Protein AF-A0A932LJD6-F1 (afdb_monomer_lite)

Sequence (99 aa):
MSTKQAVTMASRALAVYCLLWFLADFTYMPTDLLSFWHYRDAYGAITGTTYLRNYHVLYLAARLLRMVLLFFAMQWLYRSGPAVQRYFLASTEEAPEGE

Foldseek 3Di:
DDPLVVLLVVLLVVLVVLVVVLVVLVVCLVVLVVQLVVLVPVPPPDPVSVVSNVVSVVVNVVSVVSSVVSNVSSVCSNVCSVVVCVVVVVVVVPPPDDD

pLDDT: mean 78.8, std 14.51, range [38.28, 95.06]

Secondary structure (DSSP, 8-state):
--HHHHHHHHHHHHHHHHHHHHHHHHHHHHHHHHHHHHHHT-TTS-HHHHHHHHHHHHHHHHHHHHHHHHHHHHHHHHHHHHHHHHHHHHHHH--PPP-

Radius of gyration: 22.22 Å; chains: 1; bounding box: 45×30×72 Å

Structure (mmCIF, N/CA/C/O backbone):
data_AF-A0A932LJD6-F1
#
_entry.id   AF-A0A932LJD6-F1
#
loop_
_atom_site.group_PDB
_atom_site.id
_atom_site.type_symbol
_atom_site.label_atom_id
_atom_site.label_alt_id
_atom_site.label_comp_id
_atom_site.label_asym_id
_atom_site.label_entity_id
_atom_site.label_seq_id
_atom_site.pdbx_PDB_ins_code
_atom_site.Cartn_x
_atom_site.Cartn_y
_atom_site.Cartn_z
_atom_site.occupancy
_atom_site.B_iso_or_equiv
_atom_site.auth_seq_id
_atom_site.auth_comp_id
_atom_site.auth_asym_id
_atom_site.auth_atom_id
_atom_site.pdbx_PDB_model_num
ATOM 1 N N . MET A 1 1 ? -26.201 3.345 23.227 1.00 54.69 1 MET A N 1
ATOM 2 C CA . MET A 1 1 ? -24.950 2.714 22.747 1.00 54.69 1 MET A CA 1
ATOM 3 C C . MET A 1 1 ? -23.799 3.346 23.514 1.00 54.69 1 MET A C 1
ATOM 5 O O . MET A 1 1 ? -23.766 4.567 23.592 1.00 54.69 1 MET A O 1
ATOM 9 N N . SER A 1 2 ? -22.924 2.566 24.152 1.00 79.44 2 SER A N 1
ATOM 10 C CA . SER A 1 2 ? -21.799 3.148 24.905 1.00 79.44 2 SER A CA 1
ATOM 11 C C . SER A 1 2 ? -20.747 3.685 23.927 1.00 79.44 2 SER A C 1
ATOM 13 O O . SER A 1 2 ? -20.441 3.014 22.940 1.00 79.44 2 SER A O 1
ATOM 15 N N . THR A 1 3 ? -20.164 4.857 24.197 1.00 75.88 3 THR A N 1
ATOM 16 C CA . THR A 1 3 ? -19.051 5.452 23.420 1.00 75.88 3 THR A CA 1
ATOM 17 C C . THR A 1 3 ? -17.929 4.443 23.151 1.00 75.88 3 THR A C 1
ATOM 19 O O . THR A 1 3 ? -17.386 4.380 22.051 1.00 75.88 3 THR A O 1
ATOM 22 N N . LYS A 1 4 ? -17.679 3.544 24.108 1.00 69.25 4 LYS A N 1
ATOM 23 C CA . LYS A 1 4 ? -16.744 2.408 24.017 1.00 69.25 4 LYS A CA 1
ATOM 24 C C . LYS A 1 4 ? -17.029 1.469 22.840 1.00 69.25 4 LYS A C 1
ATOM 26 O O . LYS A 1 4 ? -16.116 1.041 22.131 1.00 69.25 4 LYS A O 1
ATOM 31 N N . GLN A 1 5 ? -18.300 1.128 22.634 1.00 77.56 5 GLN A N 1
ATOM 32 C CA . GLN A 1 5 ? -18.727 0.237 21.554 1.00 77.56 5 GLN A CA 1
ATOM 33 C C . GLN A 1 5 ? -18.622 0.940 20.200 1.00 77.56 5 GLN A C 1
ATOM 35 O O . GLN A 1 5 ? -18.182 0.323 19.231 1.00 77.56 5 GLN A O 1
ATOM 40 N N . ALA A 1 6 ? -18.948 2.236 20.153 1.00 81.62 6 ALA A N 1
ATOM 41 C CA . ALA A 1 6 ? -18.829 3.047 18.946 1.00 81.62 6 ALA A CA 1
ATOM 42 C C . ALA A 1 6 ? -17.368 3.168 18.477 1.00 81.62 6 ALA A C 1
ATOM 44 O O . ALA A 1 6 ? -17.081 2.888 17.316 1.00 81.62 6 ALA A O 1
ATOM 45 N N . VAL A 1 7 ? -16.430 3.477 19.383 1.00 80.62 7 VAL A N 1
ATOM 46 C CA . VAL A 1 7 ? -14.987 3.562 19.068 1.00 80.62 7 VAL A CA 1
ATOM 47 C C . VAL A 1 7 ? -14.442 2.219 18.576 1.00 80.62 7 VAL A C 1
ATOM 49 O O . VAL A 1 7 ? -13.709 2.160 17.590 1.00 80.62 7 VAL A O 1
ATOM 52 N N . THR A 1 8 ? -14.847 1.118 19.212 1.00 79.75 8 THR A N 1
ATOM 53 C CA . THR A 1 8 ? -14.413 -0.226 18.804 1.00 79.75 8 THR A CA 1
ATOM 54 C C . THR A 1 8 ? -14.946 -0.603 17.420 1.00 79.75 8 THR A C 1
ATOM 56 O O . THR A 1 8 ? -14.203 -1.153 16.603 1.00 79.75 8 THR A O 1
ATOM 59 N N . MET A 1 9 ? -16.216 -0.296 17.127 1.00 84.50 9 MET A N 1
ATOM 60 C CA . MET A 1 9 ? -16.791 -0.502 15.793 1.00 84.50 9 MET A CA 1
ATOM 61 C C . MET A 1 9 ? -16.095 0.360 14.743 1.00 84.50 9 MET A C 1
ATOM 63 O O . MET A 1 9 ? -15.753 -0.163 13.686 1.00 84.50 9 MET A O 1
ATOM 67 N N . ALA A 1 10 ? -15.826 1.633 15.041 1.00 85.12 10 ALA A N 1
ATOM 68 C CA . ALA A 1 10 ? -15.128 2.534 14.129 1.00 85.12 10 ALA A CA 1
ATOM 69 C C . ALA A 1 10 ? -13.708 2.035 13.807 1.00 85.12 10 ALA A C 1
ATOM 71 O O . ALA A 1 10 ? -13.353 1.930 12.636 1.00 85.12 10 ALA A O 1
ATOM 72 N N . SER A 1 11 ? -12.926 1.632 14.817 1.00 83.81 11 SER A N 1
ATOM 73 C CA . SER A 1 11 ? -11.574 1.077 14.620 1.00 83.81 11 SER A CA 1
ATOM 74 C C . SER A 1 11 ? -11.588 -0.177 13.745 1.00 83.81 11 SER A C 1
ATOM 76 O O . SER A 1 11 ? -10.778 -0.317 12.830 1.00 83.81 11 SER A O 1
ATOM 78 N N . ARG A 1 12 ? -12.544 -1.086 13.979 1.00 86.06 12 ARG A N 1
ATOM 79 C CA . ARG A 1 12 ? -12.695 -2.308 13.174 1.00 86.06 12 ARG A CA 1
ATOM 80 C C . ARG A 1 12 ? -13.146 -2.012 11.746 1.00 86.06 12 ARG A C 1
ATOM 82 O O . ARG A 1 12 ? -12.621 -2.622 10.821 1.00 86.06 12 ARG A O 1
ATOM 89 N N . ALA A 1 13 ? -14.069 -1.073 11.555 1.00 89.00 13 ALA A N 1
ATOM 90 C CA . ALA A 1 13 ? -14.493 -0.642 10.226 1.00 89.00 13 ALA A CA 1
ATOM 91 C C . ALA A 1 13 ? -13.320 -0.037 9.440 1.00 89.00 13 ALA A C 1
ATOM 93 O O . ALA A 1 13 ? -13.136 -0.354 8.267 1.00 89.00 13 ALA A O 1
ATOM 94 N N . LEU A 1 14 ? -12.477 0.758 10.102 1.00 88.31 14 LEU A N 1
ATOM 95 C CA . LEU A 1 14 ? -11.290 1.353 9.491 1.00 88.31 14 LEU A CA 1
ATOM 96 C C . LEU A 1 14 ? -10.224 0.293 9.166 1.00 88.31 14 LEU A C 1
ATOM 98 O O . LEU A 1 14 ? -9.608 0.352 8.107 1.00 88.31 14 LEU A O 1
ATOM 102 N N . ALA A 1 15 ? -10.076 -0.740 10.004 1.00 88.56 15 ALA A N 1
ATOM 103 C CA . ALA A 1 15 ? -9.228 -1.893 9.694 1.00 88.56 15 ALA A CA 1
ATOM 104 C C . ALA A 1 15 ? -9.705 -2.640 8.434 1.00 88.56 15 ALA A C 1
ATOM 106 O O . ALA A 1 15 ? -8.892 -2.970 7.570 1.00 88.56 15 ALA A O 1
ATOM 107 N N . VAL A 1 16 ? -11.017 -2.869 8.297 1.00 90.69 16 VAL A N 1
ATOM 108 C CA . VAL A 1 16 ? -11.613 -3.476 7.092 1.00 90.69 16 VAL A CA 1
ATOM 109 C C . VAL A 1 16 ? -11.413 -2.577 5.873 1.00 90.69 16 VAL A C 1
ATOM 111 O O . VAL A 1 16 ? -11.061 -3.067 4.807 1.00 90.69 16 VAL A O 1
ATOM 114 N N . TYR A 1 17 ? -11.568 -1.263 6.025 1.00 90.88 17 TYR A N 1
ATOM 115 C CA . TYR A 1 17 ? -11.305 -0.303 4.956 1.00 90.88 17 TYR A CA 1
ATOM 116 C C . TYR A 1 17 ? -9.849 -0.369 4.466 1.00 90.88 17 TYR A C 1
ATOM 118 O O . TYR A 1 17 ? -9.611 -0.456 3.262 1.00 90.88 17 TYR A O 1
ATOM 126 N N . CYS A 1 18 ? -8.872 -0.413 5.379 1.00 91.06 18 CYS A N 1
ATOM 127 C CA . CYS A 1 18 ? -7.462 -0.610 5.025 1.00 91.06 18 CYS A CA 1
ATOM 128 C C . CYS A 1 18 ? -7.226 -1.947 4.308 1.00 91.06 18 CYS A C 1
ATOM 130 O O . CYS A 1 18 ? -6.475 -1.989 3.335 1.00 91.06 18 CYS A O 1
ATOM 132 N N . LEU A 1 19 ? -7.887 -3.022 4.750 1.00 90.81 19 LEU A N 1
ATOM 133 C CA . LEU A 1 19 ? -7.806 -4.334 4.106 1.00 90.81 19 LEU A CA 1
ATOM 134 C C . LEU A 1 19 ? -8.362 -4.302 2.674 1.00 90.81 19 LEU A C 1
ATOM 136 O O . LEU A 1 19 ? -7.731 -4.837 1.768 1.00 90.81 19 LEU A O 1
ATOM 140 N N . LEU A 1 20 ? -9.505 -3.651 2.448 1.00 94.00 20 LEU A N 1
ATOM 141 C CA . LEU A 1 20 ? -10.087 -3.512 1.109 1.00 94.00 20 LEU A CA 1
ATOM 142 C C . LEU A 1 20 ? -9.161 -2.739 0.166 1.00 94.00 20 LEU A C 1
ATOM 144 O O . LEU A 1 20 ? -8.975 -3.153 -0.975 1.00 94.00 20 LEU A O 1
ATOM 148 N N . TRP A 1 21 ? -8.533 -1.664 0.648 1.00 92.94 21 TRP A N 1
ATOM 149 C CA . TRP A 1 21 ? -7.529 -0.935 -0.130 1.00 92.94 21 TRP A CA 1
ATOM 150 C C . TRP A 1 21 ? -6.292 -1.773 -0.433 1.00 92.94 21 TRP A C 1
ATOM 152 O O . TRP A 1 21 ? -5.802 -1.731 -1.556 1.00 92.94 21 TRP A O 1
ATOM 162 N N . PHE A 1 22 ? -5.819 -2.569 0.529 1.00 92.81 22 PHE A N 1
ATOM 163 C CA . PHE A 1 22 ? -4.721 -3.504 0.296 1.00 92.81 22 PHE A CA 1
ATOM 164 C C . PHE A 1 22 ? -5.079 -4.533 -0.784 1.00 92.81 22 PHE A C 1
ATOM 166 O O . PHE A 1 22 ? -4.275 -4.775 -1.680 1.00 92.81 22 PHE A O 1
ATOM 173 N N . LEU A 1 23 ? -6.286 -5.113 -0.734 1.00 92.00 23 LEU A N 1
ATOM 174 C CA . LEU A 1 23 ? -6.754 -6.048 -1.762 1.00 92.00 23 LEU A CA 1
ATOM 175 C C . LEU A 1 23 ? -6.865 -5.371 -3.130 1.00 92.00 23 LEU A C 1
ATOM 177 O O . LEU A 1 23 ? -6.478 -5.971 -4.126 1.00 92.00 23 LEU A O 1
ATOM 181 N N . ALA A 1 24 ? -7.359 -4.133 -3.185 1.00 92.44 24 ALA A N 1
ATOM 182 C CA . ALA A 1 24 ? -7.419 -3.369 -4.426 1.00 92.44 24 ALA A CA 1
ATOM 183 C C . ALA A 1 24 ? -6.015 -3.115 -4.999 1.00 92.44 24 ALA A C 1
ATOM 185 O O . ALA A 1 24 ? -5.787 -3.337 -6.180 1.00 92.44 24 ALA A O 1
ATOM 186 N N . ASP A 1 25 ? -5.047 -2.716 -4.173 1.00 91.19 25 ASP A N 1
ATOM 187 C CA . ASP A 1 25 ? -3.660 -2.545 -4.623 1.00 91.19 25 ASP A CA 1
ATOM 188 C C . ASP A 1 25 ? -3.046 -3.887 -5.080 1.00 91.19 25 ASP A C 1
ATOM 190 O O . ASP A 1 25 ? -2.309 -3.930 -6.068 1.00 91.19 25 ASP A O 1
ATOM 194 N N . PHE A 1 26 ? -3.406 -4.999 -4.428 1.00 90.50 26 PHE A N 1
ATOM 195 C CA . PHE A 1 26 ? -2.967 -6.345 -4.804 1.00 90.50 26 PHE A CA 1
ATOM 196 C C . PHE A 1 26 ? -3.511 -6.789 -6.171 1.00 90.50 26 PHE A C 1
ATOM 198 O O . PHE A 1 26 ? -2.770 -7.389 -6.949 1.00 90.50 26 PHE A O 1
ATOM 205 N N . THR A 1 27 ? -4.766 -6.479 -6.517 1.00 92.81 27 THR A N 1
ATOM 206 C CA . THR A 1 27 ? -5.340 -6.872 -7.820 1.00 92.81 27 THR A CA 1
ATOM 207 C C . THR A 1 27 ? -4.711 -6.139 -8.999 1.00 92.81 27 THR A C 1
ATOM 209 O O . THR A 1 27 ? -4.698 -6.679 -10.104 1.00 92.81 27 THR A O 1
ATOM 212 N N . TYR A 1 28 ? -4.147 -4.948 -8.787 1.00 89.06 28 TYR A N 1
ATOM 213 C CA . TYR A 1 28 ? -3.410 -4.228 -9.826 1.00 89.06 28 TYR A CA 1
ATOM 214 C C . TYR A 1 28 ? -1.929 -4.638 -9.929 1.00 89.06 28 TYR A C 1
ATOM 216 O O . TYR A 1 28 ? -1.270 -4.306 -10.918 1.00 89.06 28 TYR A O 1
ATOM 224 N N . MET A 1 29 ? -1.400 -5.386 -8.954 1.00 88.44 29 MET A N 1
ATOM 225 C CA . MET A 1 29 ? -0.002 -5.835 -8.929 1.00 88.44 29 MET A CA 1
ATOM 226 C C . MET A 1 29 ? 0.428 -6.620 -10.187 1.00 88.44 29 MET A C 1
ATOM 228 O O . MET A 1 29 ? 1.525 -6.356 -10.683 1.00 88.44 29 MET A O 1
ATOM 232 N N . PRO A 1 30 ? -0.385 -7.535 -10.762 1.00 89.94 30 PRO A N 1
ATOM 233 C CA . PRO A 1 30 ? -0.004 -8.250 -11.981 1.00 89.94 30 PRO A CA 1
ATOM 234 C C . PRO A 1 30 ? 0.255 -7.312 -13.167 1.00 89.94 30 PRO A C 1
ATOM 236 O O . PRO A 1 30 ? 1.225 -7.500 -13.901 1.00 89.94 30 PRO A O 1
ATOM 239 N N . THR A 1 31 ? -0.570 -6.275 -13.329 1.00 89.31 31 THR A N 1
ATOM 240 C CA . THR A 1 31 ? -0.436 -5.287 -14.409 1.00 89.31 31 THR A CA 1
ATOM 241 C C . THR A 1 31 ? 0.839 -4.460 -14.258 1.00 89.31 31 THR A C 1
ATOM 243 O O . THR A 1 31 ? 1.539 -4.208 -15.242 1.00 89.31 31 THR A O 1
ATOM 246 N N . ASP A 1 32 ? 1.186 -4.079 -13.029 1.00 87.94 32 ASP A N 1
ATOM 247 C CA . ASP A 1 32 ? 2.421 -3.340 -12.758 1.00 87.94 32 ASP A CA 1
ATOM 248 C C . ASP A 1 32 ? 3.662 -4.194 -12.996 1.00 87.94 32 ASP A C 1
ATOM 250 O O . ASP A 1 32 ? 4.634 -3.717 -13.579 1.00 87.94 32 ASP A O 1
ATOM 254 N N . LEU A 1 33 ? 3.630 -5.459 -12.564 1.00 89.25 33 LEU A N 1
ATOM 255 C CA . LEU A 1 33 ? 4.723 -6.406 -12.774 1.00 89.25 33 LEU A CA 1
ATOM 256 C C . LEU A 1 33 ? 4.950 -6.659 -14.262 1.00 89.25 33 LEU A C 1
ATOM 258 O O . LEU A 1 33 ? 6.095 -6.645 -14.711 1.00 89.25 33 LEU A O 1
ATOM 262 N N . LEU A 1 34 ? 3.872 -6.831 -15.032 1.00 88.81 34 LEU A N 1
ATOM 263 C CA . LEU A 1 34 ? 3.947 -6.971 -16.484 1.00 88.81 34 LEU A CA 1
ATOM 264 C C . LEU A 1 34 ? 4.544 -5.718 -17.133 1.00 88.81 34 LEU A C 1
ATOM 266 O O . LEU A 1 34 ? 5.425 -5.831 -17.981 1.00 88.81 34 LEU A O 1
ATOM 270 N N . SER A 1 35 ? 4.106 -4.531 -16.707 1.00 85.75 35 SER A N 1
ATOM 271 C CA . SER A 1 35 ? 4.620 -3.255 -17.221 1.00 85.75 35 SER A CA 1
ATOM 272 C C . SER A 1 35 ? 6.105 -3.088 -16.900 1.00 85.75 35 SER A C 1
ATOM 274 O O . SER A 1 35 ? 6.906 -2.787 -17.780 1.00 85.75 35 SER A O 1
ATOM 276 N N . PHE A 1 36 ? 6.509 -3.353 -15.657 1.00 84.50 36 PHE A N 1
ATOM 277 C CA . PHE A 1 36 ? 7.912 -3.327 -15.255 1.00 84.50 36 PHE A CA 1
ATOM 278 C C . PHE A 1 36 ? 8.755 -4.325 -16.058 1.00 84.50 36 PHE A C 1
ATOM 280 O O . PHE A 1 36 ? 9.818 -3.955 -16.553 1.00 84.50 36 PHE A O 1
ATOM 287 N N . TRP A 1 37 ? 8.272 -5.559 -16.236 1.00 86.19 37 TRP A N 1
ATOM 288 C CA . TRP A 1 37 ? 8.953 -6.577 -17.036 1.00 86.19 37 TRP A CA 1
ATOM 289 C C . TRP A 1 37 ? 9.118 -6.135 -18.491 1.00 86.19 37 TRP A C 1
ATOM 291 O O . TRP A 1 37 ? 10.207 -6.255 -19.045 1.00 86.19 37 TRP A O 1
ATOM 301 N N . HIS A 1 38 ? 8.072 -5.557 -19.087 1.00 84.44 38 HIS A N 1
ATOM 302 C CA . HIS A 1 38 ? 8.090 -5.066 -20.465 1.00 84.44 38 HIS A CA 1
ATOM 303 C C . HIS A 1 38 ? 9.179 -4.009 -20.701 1.00 84.44 38 HIS A C 1
ATOM 305 O O . HIS A 1 38 ? 9.861 -4.040 -21.721 1.00 84.44 38 HIS A O 1
ATOM 311 N N . TYR A 1 39 ? 9.391 -3.104 -19.741 1.00 81.56 39 TYR A N 1
ATOM 312 C CA . TYR A 1 39 ? 10.408 -2.053 -19.842 1.00 81.56 39 TYR A CA 1
ATOM 313 C C . TYR A 1 39 ? 11.772 -2.433 -19.244 1.00 81.56 39 TYR A C 1
ATOM 315 O O . TYR A 1 39 ? 12.708 -1.630 -19.314 1.00 81.56 39 TYR A O 1
ATOM 323 N N . ARG A 1 40 ? 11.920 -3.633 -18.663 1.00 78.38 40 ARG A N 1
ATOM 324 C CA . ARG A 1 40 ? 13.154 -4.064 -17.987 1.00 78.38 40 ARG A CA 1
ATOM 325 C C . ARG A 1 40 ? 14.332 -4.145 -18.946 1.00 78.38 40 ARG A C 1
ATOM 327 O O . ARG A 1 40 ? 15.399 -3.627 -18.635 1.00 78.38 40 ARG A O 1
ATOM 334 N N . ASP A 1 41 ? 14.121 -4.750 -20.109 1.00 75.75 41 ASP A N 1
ATOM 335 C CA . ASP A 1 41 ? 15.189 -5.033 -21.071 1.00 75.75 41 ASP A CA 1
ATOM 336 C C . ASP A 1 41 ? 15.408 -3.878 -22.068 1.00 75.75 41 ASP A C 1
ATOM 338 O O . ASP A 1 41 ? 16.261 -3.956 -22.947 1.00 75.75 41 ASP A O 1
ATOM 342 N N . ALA A 1 42 ? 14.708 -2.749 -21.897 1.00 68.94 42 ALA A N 1
ATOM 343 C CA . ALA A 1 42 ? 14.842 -1.557 -22.739 1.00 68.94 42 ALA A CA 1
ATOM 344 C C . ALA A 1 42 ? 16.129 -0.737 -22.470 1.00 68.94 42 ALA A C 1
ATOM 346 O O . ALA A 1 42 ? 16.166 0.475 -22.708 1.00 68.94 42 ALA A O 1
ATOM 347 N N . TYR A 1 43 ? 17.188 -1.369 -21.951 1.00 59.72 43 TYR A N 1
ATOM 348 C CA . TYR A 1 43 ? 18.474 -0.731 -21.663 1.00 59.72 43 TYR A CA 1
ATOM 349 C C . TYR A 1 43 ? 19.116 -0.189 -22.949 1.00 59.72 43 TYR A C 1
ATOM 351 O O . TYR A 1 43 ? 19.420 -0.936 -23.870 1.00 59.72 43 TYR A O 1
ATOM 359 N N . GLY A 1 44 ? 19.337 1.128 -23.002 1.00 59.72 44 GLY A N 1
ATOM 360 C CA . GLY A 1 44 ? 20.042 1.789 -24.107 1.00 59.72 44 GLY A CA 1
ATOM 361 C C . GLY A 1 44 ? 19.171 2.195 -25.299 1.00 59.72 44 GLY A C 1
ATOM 362 O O . GLY A 1 44 ? 19.653 2.907 -26.176 1.00 59.72 44 GLY A O 1
ATOM 363 N N . ALA A 1 45 ? 17.888 1.825 -25.324 1.00 60.66 45 ALA A N 1
ATOM 364 C CA . ALA A 1 45 ? 16.944 2.430 -26.256 1.00 60.66 45 ALA A CA 1
ATOM 365 C C . ALA A 1 45 ? 16.622 3.866 -25.794 1.00 60.66 45 ALA A C 1
ATOM 367 O O . ALA A 1 45 ? 16.569 4.128 -24.596 1.00 60.66 45 ALA A O 1
ATOM 368 N N . ILE A 1 46 ? 16.501 4.785 -26.757 1.00 67.50 46 ILE A N 1
ATOM 369 C CA . ILE A 1 46 ? 15.899 6.136 -26.732 1.00 67.50 46 ILE A CA 1
ATOM 370 C C . ILE A 1 46 ? 15.481 6.655 -25.336 1.00 67.50 46 ILE A C 1
ATOM 372 O O . ILE A 1 46 ? 14.671 6.034 -24.662 1.00 67.50 46 ILE A O 1
ATOM 376 N N . THR A 1 47 ? 15.903 7.866 -24.947 1.00 71.94 47 THR A N 1
ATOM 377 C CA . THR A 1 47 ? 15.650 8.533 -23.642 1.00 71.94 47 THR A CA 1
ATOM 378 C C . THR A 1 47 ? 14.251 8.309 -23.028 1.00 71.94 47 THR A C 1
ATOM 380 O O . THR A 1 47 ? 14.127 8.169 -21.810 1.00 71.94 47 THR A O 1
ATOM 383 N N . GLY A 1 48 ? 13.197 8.215 -23.850 1.00 69.31 48 GLY A N 1
ATOM 384 C CA . GLY A 1 48 ? 11.828 7.909 -23.417 1.00 69.31 48 GLY A CA 1
ATOM 385 C C . GLY A 1 48 ? 11.623 6.524 -22.780 1.00 69.31 48 GLY A C 1
ATOM 386 O O . GLY A 1 48 ? 10.883 6.415 -21.804 1.00 69.31 48 GLY A O 1
ATOM 387 N N . THR A 1 49 ? 12.294 5.467 -23.247 1.00 73.31 49 THR A N 1
ATOM 388 C CA . THR A 1 49 ? 12.156 4.116 -22.661 1.00 73.31 49 THR A CA 1
ATOM 389 C C . THR A 1 49 ? 12.853 4.021 -21.304 1.00 73.31 49 THR A C 1
ATOM 391 O O . THR A 1 49 ? 12.354 3.367 -20.388 1.00 73.31 49 THR A O 1
ATOM 394 N N . THR A 1 50 ? 13.967 4.742 -21.132 1.00 78.75 50 THR A N 1
ATOM 395 C CA . THR A 1 50 ? 14.668 4.853 -19.845 1.00 78.75 50 THR A CA 1
ATOM 396 C C . THR A 1 50 ? 13.811 5.581 -18.806 1.00 78.75 50 THR A C 1
ATOM 398 O O . THR A 1 50 ? 13.758 5.155 -17.650 1.00 78.75 50 THR A O 1
ATOM 401 N N . TYR A 1 51 ? 13.096 6.638 -19.213 1.00 83.50 51 TYR A N 1
ATOM 402 C CA . TYR A 1 51 ? 12.126 7.324 -18.356 1.00 83.50 51 TYR A CA 1
ATOM 403 C C . TYR A 1 51 ? 10.976 6.397 -17.937 1.00 83.50 51 TYR A C 1
ATOM 405 O O . TYR A 1 51 ? 10.715 6.265 -16.742 1.00 83.50 51 TYR A O 1
ATOM 413 N N . LEU A 1 52 ? 10.340 5.706 -18.891 1.00 84.19 52 LEU A N 1
ATOM 414 C CA . LEU A 1 52 ? 9.237 4.771 -18.624 1.00 84.19 52 LEU A CA 1
ATOM 415 C C . LEU A 1 52 ? 9.648 3.651 -17.664 1.00 84.19 52 LEU A C 1
ATOM 417 O O . LEU A 1 52 ? 8.928 3.354 -16.712 1.00 84.19 52 LEU A O 1
ATOM 421 N N . ARG A 1 53 ? 10.843 3.078 -17.845 1.00 83.88 53 ARG A N 1
ATOM 422 C CA . ARG A 1 53 ? 11.388 2.077 -16.920 1.00 83.88 53 ARG A CA 1
ATOM 423 C C . ARG A 1 53 ? 11.492 2.625 -15.497 1.00 83.88 53 ARG A C 1
ATOM 425 O O . ARG A 1 53 ? 10.989 2.004 -14.565 1.00 83.88 53 ARG A O 1
ATOM 432 N N . ASN A 1 54 ? 12.131 3.783 -15.321 1.00 86.62 54 ASN A N 1
ATOM 433 C CA . ASN A 1 54 ? 12.303 4.392 -13.999 1.00 86.62 54 ASN A CA 1
ATOM 434 C C . ASN A 1 54 ? 10.953 4.762 -13.363 1.00 86.62 54 ASN A C 1
ATOM 436 O O . ASN A 1 54 ? 10.774 4.573 -12.161 1.00 86.62 54 ASN A O 1
ATOM 440 N N . TYR A 1 55 ? 9.996 5.231 -14.168 1.00 89.44 55 TYR A N 1
ATOM 441 C CA . TYR A 1 55 ? 8.626 5.488 -13.734 1.00 89.44 55 TYR A CA 1
ATOM 442 C C . TYR A 1 55 ? 7.962 4.219 -13.187 1.00 89.44 55 TYR A C 1
ATOM 444 O O . TYR A 1 55 ? 7.475 4.234 -12.059 1.00 89.44 55 TYR A O 1
ATOM 452 N N . HIS A 1 56 ? 7.999 3.104 -13.924 1.00 89.25 56 HIS A N 1
ATOM 453 C CA . HIS A 1 56 ? 7.391 1.846 -13.476 1.00 89.25 56 HIS A CA 1
ATOM 454 C C . HIS A 1 56 ? 8.090 1.245 -12.250 1.00 89.25 56 HIS A C 1
ATOM 456 O O . HIS A 1 56 ? 7.414 0.698 -11.383 1.00 89.25 56 HIS A O 1
ATOM 462 N N . VAL A 1 57 ? 9.414 1.399 -12.125 1.00 88.44 57 VAL A N 1
ATOM 463 C CA . VAL A 1 57 ? 10.153 1.019 -10.906 1.00 88.44 57 VAL A CA 1
ATOM 464 C C . VAL A 1 57 ? 9.664 1.814 -9.702 1.00 88.44 57 VAL A C 1
ATOM 466 O O . VAL A 1 57 ? 9.334 1.228 -8.671 1.00 88.44 57 VAL A O 1
ATOM 469 N N . LEU A 1 58 ? 9.605 3.143 -9.823 1.00 92.25 58 LEU A N 1
ATOM 470 C CA . LEU A 1 58 ? 9.178 4.010 -8.728 1.00 92.25 58 LEU A CA 1
ATOM 471 C C . LEU A 1 58 ? 7.713 3.757 -8.364 1.00 92.25 58 LEU A C 1
ATOM 473 O O . LEU A 1 58 ? 7.374 3.705 -7.184 1.00 92.25 58 LEU A O 1
ATOM 477 N N . TYR A 1 59 ? 6.862 3.551 -9.368 1.00 91.38 59 TYR A N 1
ATOM 478 C CA . TYR A 1 59 ? 5.451 3.233 -9.188 1.00 91.38 59 TYR A CA 1
ATOM 479 C C . TYR A 1 59 ? 5.259 1.916 -8.428 1.00 91.38 59 TYR A C 1
ATOM 481 O O . TYR A 1 59 ? 4.550 1.885 -7.421 1.00 91.38 59 TYR A O 1
ATOM 489 N N . LEU A 1 60 ? 5.950 0.852 -8.852 1.00 90.69 60 LEU A N 1
ATOM 490 C CA . LEU A 1 60 ? 5.899 -0.454 -8.198 1.00 90.69 60 LEU A CA 1
ATOM 491 C C . LEU A 1 60 ? 6.422 -0.372 -6.756 1.00 90.69 60 LEU A C 1
ATOM 493 O O . LEU A 1 60 ? 5.788 -0.892 -5.839 1.00 90.69 60 LEU A O 1
ATOM 497 N N . ALA A 1 61 ? 7.536 0.332 -6.531 1.00 91.88 61 ALA A N 1
ATOM 498 C CA . ALA A 1 61 ? 8.098 0.531 -5.197 1.00 91.88 61 ALA A CA 1
ATOM 499 C C . ALA A 1 61 ? 7.143 1.305 -4.273 1.00 91.88 61 ALA A C 1
ATOM 501 O O . ALA A 1 61 ? 6.912 0.895 -3.134 1.00 91.88 61 ALA A O 1
ATOM 502 N N . ALA A 1 62 ? 6.544 2.394 -4.763 1.00 93.12 62 ALA A N 1
ATOM 503 C CA . ALA A 1 62 ? 5.579 3.185 -4.006 1.00 93.12 62 ALA A CA 1
ATOM 504 C C . ALA A 1 62 ? 4.312 2.382 -3.676 1.00 93.12 62 ALA A C 1
ATOM 506 O O . ALA A 1 62 ? 3.804 2.470 -2.555 1.00 93.12 62 ALA A O 1
ATOM 507 N N . ARG A 1 63 ? 3.819 1.561 -4.612 1.00 92.38 63 ARG A N 1
ATOM 508 C CA . ARG A 1 63 ? 2.667 0.685 -4.369 1.00 92.38 63 ARG A CA 1
ATOM 509 C C . ARG A 1 63 ? 2.979 -0.388 -3.330 1.00 92.38 63 ARG A C 1
ATOM 511 O O . ARG A 1 63 ? 2.193 -0.560 -2.403 1.00 92.38 63 ARG A O 1
ATOM 518 N N . LEU A 1 64 ? 4.131 -1.051 -3.422 1.00 92.62 64 LEU A N 1
ATOM 519 C CA . LEU A 1 64 ? 4.573 -2.019 -2.412 1.00 92.62 64 LEU A CA 1
ATOM 520 C C . LEU A 1 64 ? 4.671 -1.379 -1.023 1.00 92.62 64 LEU A C 1
ATOM 522 O O . LEU A 1 64 ? 4.159 -1.933 -0.052 1.00 92.62 64 LEU A O 1
ATOM 526 N N . LEU A 1 65 ? 5.263 -0.184 -0.930 1.00 95.06 65 LEU A N 1
ATOM 527 C CA . LEU A 1 65 ? 5.335 0.566 0.323 1.00 95.06 65 LEU A CA 1
ATOM 528 C C . LEU A 1 65 ? 3.936 0.866 0.877 1.00 95.06 65 LEU A C 1
ATOM 530 O O . LEU A 1 65 ? 3.674 0.621 2.053 1.00 95.06 65 LEU A O 1
ATOM 534 N N . ARG A 1 66 ? 3.016 1.345 0.033 1.00 92.94 66 ARG A N 1
ATOM 535 C CA . ARG A 1 66 ? 1.622 1.606 0.417 1.00 92.94 66 ARG A CA 1
ATOM 536 C C . ARG A 1 66 ? 0.927 0.345 0.931 1.00 92.94 66 ARG A C 1
ATOM 538 O O . ARG A 1 66 ? 0.273 0.409 1.967 1.00 92.94 66 ARG A O 1
ATOM 545 N N . MET A 1 67 ? 1.096 -0.794 0.264 1.00 92.94 67 MET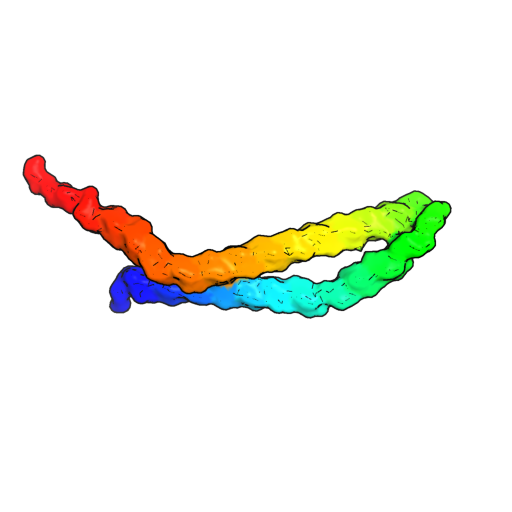 A N 1
ATOM 546 C CA . MET A 1 67 ? 0.528 -2.075 0.699 1.00 92.94 67 MET A CA 1
ATOM 547 C C . MET A 1 67 ? 1.058 -2.495 2.072 1.00 92.94 67 MET A C 1
ATOM 549 O O . MET A 1 67 ? 0.279 -2.891 2.938 1.00 92.94 67 MET A O 1
ATOM 553 N N . VAL A 1 68 ? 2.364 -2.352 2.307 1.00 94.12 68 VAL A N 1
ATOM 554 C CA . VAL A 1 68 ? 2.978 -2.620 3.614 1.00 94.12 68 VAL A CA 1
ATOM 555 C C . VAL A 1 68 ? 2.381 -1.706 4.687 1.00 94.12 68 VAL A C 1
ATOM 557 O O . VAL A 1 68 ? 1.948 -2.191 5.732 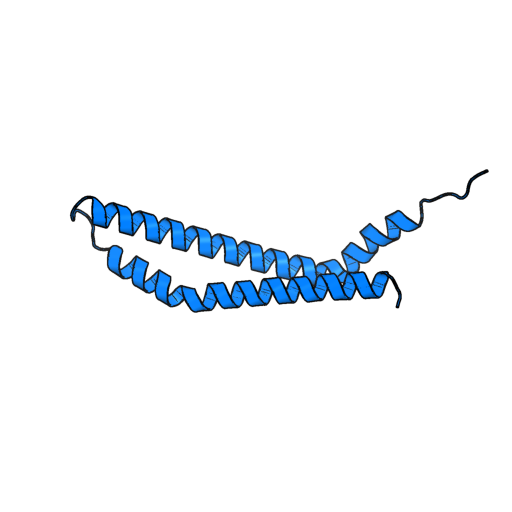1.00 94.12 68 VAL A O 1
ATOM 560 N N . LEU A 1 69 ? 2.277 -0.401 4.421 1.00 93.69 69 LEU A N 1
ATOM 561 C CA . LEU A 1 69 ? 1.684 0.565 5.351 1.00 93.69 69 LEU A CA 1
ATOM 562 C C . LEU A 1 69 ? 0.213 0.255 5.655 1.00 93.69 69 LEU A C 1
ATOM 564 O O . LEU A 1 69 ? -0.187 0.299 6.815 1.00 93.69 69 LEU A O 1
ATOM 568 N N . LEU A 1 70 ? -0.584 -0.103 4.644 1.00 91.75 70 LEU A N 1
ATOM 569 C CA . LEU A 1 70 ? -1.986 -0.494 4.816 1.00 91.75 70 LEU A CA 1
ATOM 570 C C . LEU A 1 70 ? -2.125 -1.771 5.646 1.00 91.75 70 LEU A C 1
ATOM 572 O O . LEU A 1 70 ? -3.003 -1.846 6.505 1.00 91.75 70 LEU A O 1
ATOM 576 N N . PHE A 1 71 ? -1.248 -2.753 5.435 1.00 89.94 71 PHE A N 1
ATOM 577 C CA . PHE A 1 71 ? -1.229 -3.980 6.224 1.00 89.94 71 PHE A CA 1
ATOM 578 C C . PHE A 1 71 ? -0.881 -3.704 7.693 1.00 89.94 71 PHE A C 1
ATOM 580 O O . PHE A 1 71 ? -1.573 -4.182 8.594 1.00 89.94 71 PHE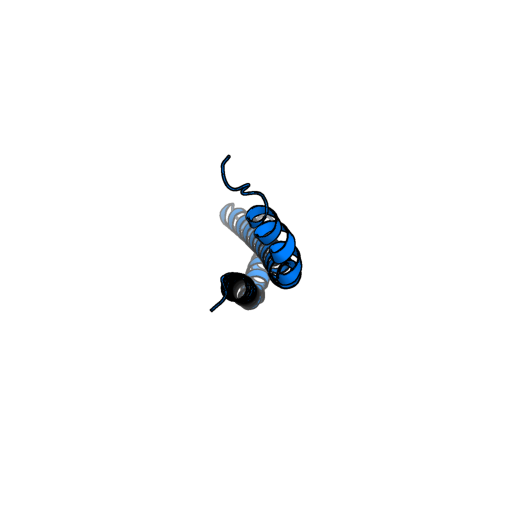 A O 1
ATOM 587 N N . PHE A 1 72 ? 0.139 -2.880 7.952 1.00 90.50 72 PHE A N 1
ATOM 588 C CA . PHE A 1 72 ? 0.477 -2.457 9.313 1.00 90.50 72 PHE A CA 1
ATOM 589 C C . PHE A 1 72 ? -0.647 -1.644 9.957 1.00 90.50 72 PHE A C 1
ATOM 591 O O . PHE A 1 72 ? -0.990 -1.907 11.107 1.00 90.50 72 PHE A O 1
ATOM 598 N N . ALA A 1 73 ? -1.264 -0.715 9.224 1.00 87.88 73 ALA A N 1
ATOM 599 C CA . ALA A 1 73 ? -2.401 0.064 9.704 1.00 87.88 73 ALA A CA 1
ATOM 600 C C . ALA A 1 73 ? -3.592 -0.838 10.053 1.00 87.88 73 ALA A C 1
ATOM 602 O O . ALA A 1 73 ? -4.180 -0.689 11.120 1.00 87.88 73 ALA A O 1
ATOM 603 N N . MET A 1 74 ? -3.908 -1.823 9.208 1.00 89.06 74 MET A N 1
ATOM 604 C CA . MET A 1 74 ? -4.947 -2.819 9.471 1.00 89.06 74 MET A CA 1
ATOM 605 C C . MET A 1 74 ? -4.643 -3.623 10.741 1.00 89.06 74 MET A C 1
ATOM 607 O O . MET A 1 74 ? -5.500 -3.716 11.619 1.00 89.06 74 MET A O 1
ATOM 611 N N . GLN A 1 75 ? -3.432 -4.175 10.867 1.00 87.31 75 GLN A N 1
ATOM 612 C CA . GLN A 1 75 ? -3.022 -4.934 12.053 1.00 87.31 75 GLN A CA 1
ATOM 613 C C . GLN A 1 75 ? -3.071 -4.079 13.316 1.00 87.31 75 GLN A C 1
ATOM 615 O O . GLN A 1 75 ? -3.547 -4.547 14.351 1.00 87.31 75 GLN A O 1
ATOM 620 N N . TRP A 1 76 ? -2.625 -2.827 13.221 1.00 85.25 76 TRP A N 1
ATOM 621 C CA . TRP A 1 76 ? -2.698 -1.860 14.305 1.00 85.25 76 TRP A CA 1
ATOM 622 C C . TRP 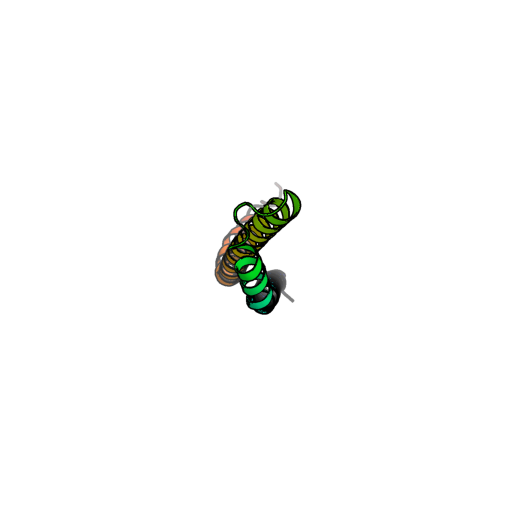A 1 76 ? -4.151 -1.620 14.700 1.00 85.25 76 TRP A C 1
ATOM 624 O O . TRP A 1 76 ? -4.536 -1.970 15.801 1.00 85.25 76 TRP A O 1
ATOM 634 N N . LEU A 1 77 ? -5.005 -1.146 13.795 1.00 84.50 77 LEU A N 1
ATOM 635 C CA . LEU A 1 77 ? -6.417 -0.846 14.070 1.00 84.50 77 LEU A CA 1
ATOM 636 C C . LEU A 1 77 ? -7.214 -2.056 14.575 1.00 84.50 77 LEU A C 1
ATOM 638 O O . LEU A 1 77 ? -8.127 -1.904 15.392 1.00 84.50 77 LEU A O 1
ATOM 642 N N . TYR A 1 78 ? -6.865 -3.257 14.116 1.00 80.56 78 TYR A N 1
ATOM 643 C CA . TYR A 1 78 ? -7.478 -4.498 14.573 1.00 80.56 78 TYR A CA 1
ATOM 644 C C . TYR A 1 78 ? -7.028 -4.878 15.992 1.00 80.56 78 TYR A C 1
ATOM 646 O O . TYR A 1 78 ? -7.863 -5.190 16.845 1.00 80.56 78 TYR A O 1
ATOM 654 N N . ARG A 1 79 ? -5.719 -4.814 16.277 1.00 76.31 79 ARG A N 1
ATOM 655 C CA . ARG A 1 79 ? -5.138 -5.121 17.599 1.00 76.31 79 ARG A CA 1
ATOM 656 C C . ARG A 1 79 ? -5.342 -4.017 18.623 1.00 76.31 79 ARG A C 1
ATOM 658 O O . ARG A 1 79 ? -5.323 -4.290 19.815 1.00 76.31 79 ARG A O 1
ATOM 665 N N . SER A 1 80 ? -5.551 -2.789 18.180 1.00 65.62 80 SER A N 1
ATOM 666 C CA . SER A 1 80 ? -5.711 -1.619 19.028 1.00 65.62 80 SER A CA 1
ATOM 667 C C . SER A 1 80 ? -7.080 -1.549 19.696 1.00 65.62 80 SER A C 1
ATOM 669 O O . SER A 1 80 ? -7.233 -0.730 20.585 1.00 65.62 80 SER A O 1
ATOM 671 N N . GLY A 1 81 ? -8.051 -2.417 19.386 1.00 62.12 81 GLY A N 1
ATOM 672 C CA . GLY A 1 81 ? -9.346 -2.447 20.089 1.00 62.12 81 GLY A CA 1
ATOM 673 C C . GLY A 1 81 ? -9.242 -2.437 21.634 1.00 62.12 81 GLY A C 1
ATOM 674 O O . GLY A 1 81 ? -9.885 -1.598 22.262 1.00 62.12 81 GLY A O 1
ATOM 675 N N . PRO A 1 82 ? -8.400 -3.284 22.263 1.00 58.84 82 PRO A N 1
ATOM 676 C CA . PRO A 1 82 ? -8.146 -3.260 23.711 1.00 58.84 82 PRO A CA 1
ATOM 677 C C . PRO A 1 82 ? -7.134 -2.190 24.173 1.00 58.84 82 PRO A C 1
ATOM 679 O O . PRO A 1 82 ? -7.192 -1.730 25.310 1.00 58.84 82 PRO A O 1
ATOM 682 N N . ALA A 1 83 ? -6.189 -1.776 23.321 1.00 58.28 83 ALA A N 1
ATOM 683 C CA . ALA A 1 83 ? -5.178 -0.770 23.682 1.00 58.28 83 ALA A CA 1
ATOM 684 C C . ALA A 1 83 ? -5.737 0.665 23.627 1.00 58.28 83 ALA A C 1
ATOM 686 O O . ALA A 1 83 ? -5.484 1.468 24.519 1.00 58.28 83 ALA A O 1
ATOM 687 N N . VAL A 1 84 ? -6.570 0.964 22.631 1.00 54.91 84 VAL A N 1
ATOM 688 C CA . VAL A 1 84 ? -7.361 2.200 22.505 1.00 54.91 84 VAL A CA 1
ATOM 689 C C . VAL A 1 84 ? -8.346 2.309 23.661 1.00 54.91 84 VAL A C 1
ATOM 691 O O . VAL A 1 84 ? -8.534 3.407 24.169 1.00 54.91 84 VAL A O 1
ATOM 694 N N . GLN A 1 85 ? -8.902 1.192 24.153 1.00 55.88 85 GLN A N 1
ATOM 695 C CA . GLN A 1 85 ? -9.663 1.192 25.407 1.00 55.88 85 GLN A CA 1
ATOM 696 C C . GLN A 1 85 ? -8.838 1.740 26.574 1.00 55.88 85 GLN A C 1
ATOM 698 O O . GLN A 1 85 ? -9.351 2.578 27.301 1.00 55.88 85 GLN A O 1
ATOM 703 N N . ARG A 1 86 ? -7.574 1.330 26.744 1.00 58.31 86 ARG A N 1
ATOM 704 C CA . ARG A 1 86 ? -6.721 1.872 27.815 1.00 58.31 86 ARG A CA 1
ATOM 705 C C . ARG A 1 86 ? -6.403 3.351 27.618 1.00 58.31 86 ARG A C 1
ATOM 707 O O . ARG A 1 86 ? -6.562 4.108 28.561 1.00 58.31 86 ARG A O 1
ATOM 714 N N . TYR A 1 87 ? -6.009 3.772 26.418 1.00 59.69 87 TYR A N 1
ATOM 715 C CA . TYR A 1 87 ? -5.623 5.169 26.183 1.00 59.69 87 TYR A CA 1
ATOM 716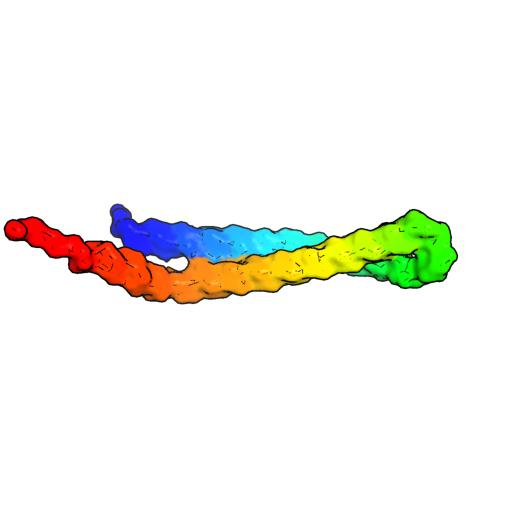 C C . TYR A 1 87 ? -6.805 6.149 26.224 1.00 59.69 87 TYR A C 1
ATOM 718 O O . TYR A 1 87 ? -6.667 7.224 26.789 1.00 59.69 87 TYR A O 1
ATOM 726 N N . PHE A 1 88 ? -7.971 5.792 25.677 1.00 58.25 88 PHE A N 1
ATOM 727 C CA . PHE A 1 88 ? -9.129 6.696 25.652 1.00 58.25 88 PHE A CA 1
ATOM 728 C C . PHE A 1 88 ? -9.981 6.646 26.926 1.00 58.25 88 PHE A C 1
ATOM 730 O O . PHE A 1 88 ? -10.631 7.639 27.244 1.00 58.25 88 PHE A O 1
ATOM 737 N N . LEU A 1 89 ? -10.004 5.524 27.661 1.00 55.75 89 LEU A N 1
ATOM 738 C CA . LEU A 1 89 ? -10.723 5.459 28.941 1.00 55.75 89 LEU A CA 1
ATOM 739 C C . LEU A 1 89 ? -9.907 6.002 30.106 1.00 55.75 89 LEU A C 1
ATOM 741 O O . LEU A 1 89 ? -10.504 6.634 30.968 1.00 55.75 89 LEU A O 1
ATOM 745 N N . ALA A 1 90 ? -8.578 5.853 30.096 1.00 55.16 90 ALA A N 1
ATOM 746 C CA . ALA A 1 90 ? -7.734 6.480 31.113 1.00 55.16 90 ALA A CA 1
ATOM 747 C C . ALA A 1 90 ? -7.880 8.013 31.109 1.00 55.16 90 ALA A C 1
ATOM 749 O O . ALA A 1 90 ? -7.948 8.620 32.168 1.00 55.16 90 ALA A O 1
ATOM 750 N N . SER A 1 91 ? -8.043 8.642 29.939 1.00 54.25 91 SER A N 1
ATOM 751 C CA . SER A 1 91 ? -8.252 10.096 29.850 1.00 54.25 91 SER A CA 1
ATOM 752 C C . SER A 1 91 ? -9.641 10.582 30.285 1.00 54.25 91 SER A C 1
ATOM 754 O O . SER A 1 91 ? -9.857 11.787 30.332 1.00 54.25 91 SER A O 1
ATOM 756 N N . THR A 1 92 ? -10.598 9.690 30.568 1.00 53.44 92 THR A N 1
ATOM 757 C CA . THR A 1 92 ? -11.936 10.091 31.051 1.00 53.44 92 THR A CA 1
ATOM 758 C C . THR A 1 92 ? -12.038 10.057 32.583 1.00 53.44 92 THR A C 1
ATOM 760 O O . THR A 1 92 ? -12.944 10.669 33.135 1.00 53.44 92 THR A O 1
ATOM 763 N N . GLU A 1 93 ? -11.122 9.376 33.279 1.00 54.84 93 GLU A N 1
ATOM 764 C CA . GLU A 1 93 ? -11.155 9.228 34.746 1.00 54.84 93 GLU A CA 1
ATOM 765 C C . GLU A 1 93 ? -10.397 10.339 35.504 1.00 54.84 93 GLU A C 1
ATOM 767 O O . GLU A 1 93 ? -10.564 10.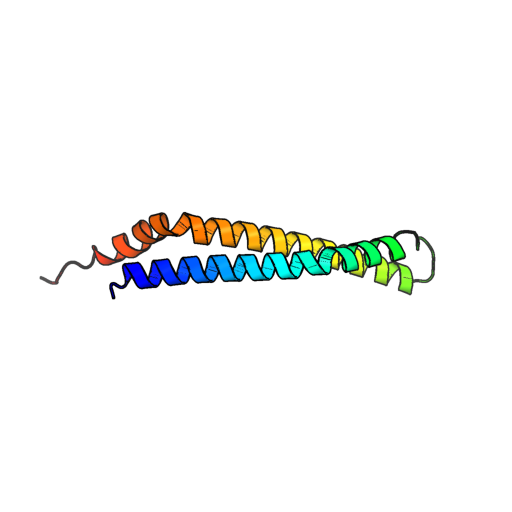467 36.710 1.00 54.84 93 GLU A O 1
ATOM 772 N N . GLU A 1 94 ? -9.623 11.189 34.817 1.00 52.72 94 GLU A N 1
ATOM 773 C CA . GLU A 1 94 ? -8.863 12.305 35.419 1.00 52.72 94 GLU A CA 1
ATOM 774 C C . GLU A 1 94 ? -9.549 13.680 35.271 1.00 52.72 94 GLU A C 1
ATOM 776 O O . GLU A 1 94 ? -8.893 14.699 35.064 1.00 52.72 94 GLU A O 1
ATOM 781 N N . ALA A 1 95 ? -10.876 13.743 35.382 1.00 49.75 95 ALA A N 1
ATOM 782 C CA . ALA A 1 95 ? -11.568 15.005 35.649 1.00 49.75 95 ALA A CA 1
ATOM 783 C C . ALA A 1 95 ? -12.012 15.013 37.120 1.00 49.75 95 ALA A C 1
ATOM 785 O O . ALA A 1 95 ? -13.123 14.562 37.404 1.00 49.75 95 ALA A O 1
ATOM 786 N N . PRO A 1 96 ? -11.165 15.461 38.071 1.00 48.56 96 PRO A N 1
ATOM 787 C CA . PRO A 1 96 ? -11.635 15.736 39.417 1.00 48.56 96 PRO A CA 1
ATOM 788 C C . PRO A 1 96 ? -12.715 16.817 39.339 1.00 48.56 96 PRO A C 1
ATOM 790 O O . PRO A 1 96 ? -12.501 17.907 38.801 1.00 48.56 96 PRO A O 1
ATOM 793 N N . GLU A 1 97 ? -13.894 16.453 39.836 1.00 52.47 97 GLU A N 1
ATOM 794 C CA . GLU A 1 97 ? -14.957 17.379 40.192 1.00 52.47 97 GLU A CA 1
ATOM 795 C C . GLU A 1 97 ? -14.363 18.494 41.056 1.00 52.47 97 GLU A C 1
ATOM 797 O O . GLU A 1 97 ? -13.527 18.246 41.925 1.00 52.47 97 GLU A O 1
ATOM 802 N N . GLY A 1 98 ? -14.747 19.730 40.743 1.00 57.19 98 GLY A N 1
ATOM 803 C CA . GLY A 1 98 ? -14.279 20.895 41.471 1.00 57.19 98 GLY A CA 1
ATOM 804 C C . GLY A 1 98 ? -14.610 20.816 42.958 1.00 57.19 98 GLY A C 1
ATOM 805 O O . GLY A 1 98 ? -15.725 20.456 43.334 1.00 57.19 98 GLY A O 1
ATOM 806 N N . GLU A 1 99 ? -13.646 21.249 43.761 1.00 38.28 99 GLU A N 1
ATOM 807 C CA . GLU A 1 99 ? -13.860 21.907 45.050 1.00 38.28 99 GLU A CA 1
ATOM 808 C C . GLU A 1 99 ? -13.168 23.273 45.015 1.00 38.28 99 GLU A C 1
ATOM 810 O O . GLU A 1 99 ? -12.039 23.353 44.469 1.00 38.28 99 GLU A O 1
#